Protein AF-A0A3D4RTV9-F1 (afdb_monomer_lite)

Sequence (72 aa):
IMGAAVTHLALTTQPNRLIAASDLHTYSSLSTAKGQPIFIEDGMMGMASHLPGLGLEVDLESLGEPVQVIAA

Structure (mmCIF, N/CA/C/O backbone):
data_AF-A0A3D4RTV9-F1
#
_entry.id   AF-A0A3D4RTV9-F1
#
loop_
_atom_site.group_PDB
_atom_site.id
_atom_site.type_symbol
_atom_site.label_atom_id
_atom_site.label_alt_id
_atom_site.label_comp_id
_atom_site.label_asym_id
_atom_site.label_entity_id
_atom_site.label_seq_id
_atom_site.pdbx_PDB_ins_code
_atom_site.Cartn_x
_atom_site.Cartn_y
_atom_site.Cartn_z
_atom_site.occupancy
_atom_site.B_iso_or_equiv
_atom_site.auth_seq_id
_atom_site.auth_comp_id
_atom_site.auth_asym_id
_atom_site.auth_atom_id
_atom_site.pdbx_PDB_model_num
ATOM 1 N N . ILE A 1 1 ? -4.540 0.467 3.124 1.00 84.56 1 ILE A N 1
ATOM 2 C CA . ILE A 1 1 ? -4.474 -1.012 3.306 1.00 84.56 1 ILE A CA 1
ATOM 3 C C . ILE A 1 1 ? -4.360 -1.762 1.973 1.00 84.56 1 ILE A C 1
ATOM 5 O O . ILE A 1 1 ? -3.347 -2.418 1.769 1.00 84.56 1 ILE A O 1
ATOM 9 N N . MET A 1 2 ? -5.325 -1.637 1.047 1.00 90.38 2 MET A N 1
ATOM 10 C CA . MET A 1 2 ? -5.297 -2.344 -0.254 1.00 90.38 2 MET A CA 1
ATOM 11 C C . MET A 1 2 ? -3.997 -2.155 -1.046 1.00 90.38 2 MET A C 1
ATOM 13 O O . MET A 1 2 ? -3.456 -3.132 -1.553 1.00 90.38 2 MET A O 1
ATOM 17 N N . GLY A 1 3 ? -3.474 -0.925 -1.102 1.00 92.88 3 GLY A N 1
ATOM 18 C CA . GLY A 1 3 ? -2.223 -0.634 -1.80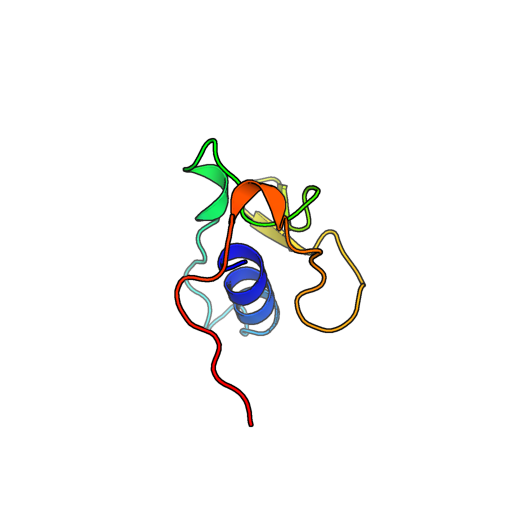6 1.00 92.88 3 GLY A CA 1
ATOM 19 C C . GLY A 1 3 ? -1.073 -1.543 -1.366 1.00 92.88 3 GLY A C 1
ATOM 20 O O . GLY A 1 3 ? -0.438 -2.152 -2.211 1.00 92.88 3 GLY A O 1
ATOM 21 N N . ALA A 1 4 ? -0.866 -1.725 -0.058 1.00 93.94 4 ALA A N 1
ATOM 22 C CA . ALA A 1 4 ? 0.266 -2.500 0.452 1.00 93.94 4 ALA A CA 1
ATOM 23 C C . ALA A 1 4 ? 0.144 -3.985 0.089 1.00 93.94 4 ALA A C 1
ATOM 25 O O . ALA A 1 4 ? 1.123 -4.614 -0.302 1.00 93.94 4 ALA A O 1
ATOM 26 N N . ALA A 1 5 ? -1.070 -4.541 0.158 1.00 94.44 5 ALA A N 1
ATOM 27 C CA . ALA A 1 5 ? -1.323 -5.920 -0.253 1.00 94.44 5 ALA A CA 1
ATOM 28 C C . ALA A 1 5 ? -1.044 -6.129 -1.752 1.00 94.44 5 ALA A C 1
ATOM 30 O O . AL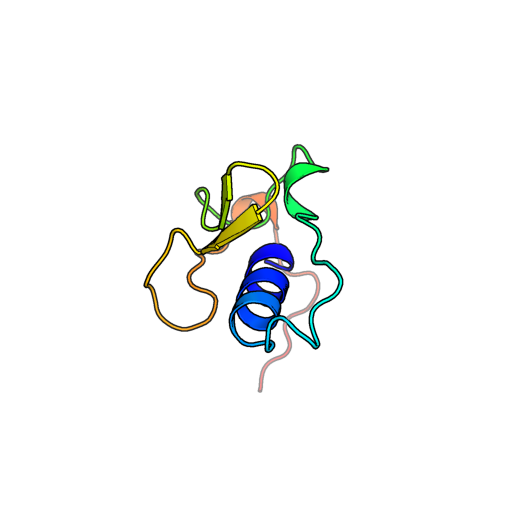A A 1 5 ? -0.380 -7.097 -2.122 1.00 94.44 5 ALA A O 1
ATOM 31 N N . VAL A 1 6 ? -1.493 -5.198 -2.604 1.00 95.50 6 VAL A N 1
ATOM 32 C CA . VAL A 1 6 ? -1.217 -5.227 -4.049 1.00 95.50 6 VAL A CA 1
ATOM 33 C C . VAL A 1 6 ? 0.280 -5.095 -4.320 1.00 95.50 6 VAL A C 1
ATOM 35 O O . VAL A 1 6 ? 0.816 -5.878 -5.099 1.00 95.50 6 VAL A O 1
ATOM 38 N N . THR A 1 7 ? 0.973 -4.173 -3.648 1.00 95.31 7 THR A N 1
ATOM 39 C CA . THR A 1 7 ? 2.420 -3.985 -3.800 1.00 95.31 7 THR A CA 1
ATOM 40 C C . THR A 1 7 ? 3.193 -5.238 -3.387 1.00 95.31 7 THR A C 1
ATOM 42 O O . THR A 1 7 ? 4.039 -5.698 -4.147 1.00 95.31 7 THR A O 1
ATOM 45 N N . HIS A 1 8 ? 2.882 -5.859 -2.244 1.00 95.81 8 HIS A N 1
ATOM 46 C CA . HIS A 1 8 ? 3.525 -7.115 -1.837 1.00 95.81 8 HIS A CA 1
ATOM 47 C C . HIS A 1 8 ? 3.288 -8.252 -2.841 1.00 95.81 8 HIS A C 1
ATOM 49 O O . HIS A 1 8 ? 4.220 -8.992 -3.168 1.00 95.81 8 HIS A O 1
ATOM 55 N N . LEU A 1 9 ? 2.064 -8.386 -3.361 1.00 96.62 9 LEU A N 1
ATOM 56 C CA . LEU A 1 9 ? 1.754 -9.386 -4.382 1.00 96.62 9 LEU A CA 1
ATOM 57 C C . LEU A 1 9 ? 2.514 -9.109 -5.688 1.00 96.62 9 LEU A C 1
ATOM 59 O O . LEU A 1 9 ? 3.087 -10.025 -6.274 1.00 96.62 9 LEU A O 1
ATOM 63 N N . ALA A 1 10 ? 2.575 -7.850 -6.119 1.00 96.56 10 ALA A N 1
ATOM 64 C CA . ALA A 1 10 ? 3.315 -7.441 -7.308 1.00 96.56 10 ALA A CA 1
ATOM 65 C C . ALA A 1 10 ? 4.817 -7.738 -7.165 1.00 96.56 10 ALA A C 1
ATOM 67 O O . ALA A 1 10 ? 5.393 -8.389 -8.032 1.00 96.56 10 ALA A O 1
ATOM 68 N N . LEU A 1 11 ? 5.433 -7.367 -6.037 1.00 94.62 11 LEU A N 1
ATOM 69 C CA . LEU A 1 11 ? 6.857 -7.604 -5.759 1.00 94.62 11 LEU A CA 1
ATOM 70 C C . LEU A 1 11 ? 7.231 -9.092 -5.680 1.00 94.62 11 LEU A C 1
ATOM 72 O O . LEU A 1 11 ? 8.389 -9.449 -5.886 1.00 94.62 11 LEU A O 1
ATOM 76 N N . THR A 1 12 ? 6.267 -9.964 -5.381 1.00 95.94 12 THR A N 1
ATOM 77 C CA . THR A 1 12 ? 6.467 -11.423 -5.328 1.00 95.94 12 THR A CA 1
ATOM 78 C C . THR A 1 12 ? 6.014 -12.142 -6.602 1.00 95.94 12 THR A C 1
ATOM 80 O O . THR A 1 12 ? 6.182 -13.358 -6.723 1.00 95.94 12 THR A O 1
ATOM 83 N N . THR A 1 13 ? 5.492 -11.409 -7.588 1.00 97.50 13 THR A N 1
ATOM 84 C CA . THR A 1 13 ? 5.129 -11.946 -8.902 1.00 97.50 13 THR A CA 1
ATOM 85 C C . THR A 1 13 ? 6.321 -11.837 -9.849 1.00 97.50 13 THR A C 1
ATOM 87 O O . THR A 1 13 ? 6.950 -10.790 -9.968 1.00 97.50 13 THR A O 1
ATOM 90 N N . GLN A 1 14 ? 6.645 -12.926 -10.551 1.00 96.81 14 GLN A N 1
ATOM 91 C CA . GLN A 1 14 ? 7.738 -12.915 -11.528 1.00 96.81 14 GLN A CA 1
ATOM 92 C C . GLN A 1 14 ? 7.488 -11.850 -12.616 1.00 96.81 14 GLN A C 1
ATOM 94 O O . GLN A 1 14 ? 6.358 -11.759 -13.100 1.00 96.81 14 GLN A O 1
ATOM 99 N N . PRO A 1 15 ? 8.513 -11.101 -13.072 1.00 93.88 15 PRO A N 1
ATOM 100 C CA . PRO A 1 15 ? 8.321 -10.005 -14.029 1.00 93.88 15 PRO A CA 1
ATOM 101 C C . PRO A 1 15 ? 7.633 -10.410 -15.340 1.00 93.88 15 PRO A C 1
ATOM 103 O O . PRO A 1 15 ? 6.842 -9.656 -15.887 1.00 93.88 15 PRO A O 1
ATOM 106 N N . ASN A 1 16 ? 7.855 -11.634 -15.825 1.00 96.81 16 ASN A N 1
ATOM 107 C CA . ASN A 1 16 ? 7.195 -12.164 -17.027 1.00 96.81 16 ASN A CA 1
ATOM 108 C C . ASN A 1 16 ? 5.727 -12.587 -16.810 1.00 96.81 16 ASN A C 1
ATOM 110 O O . ASN A 1 16 ? 5.092 -13.091 -17.735 1.00 96.81 16 ASN A O 1
ATOM 114 N N . ARG A 1 17 ? 5.205 -12.442 -15.589 1.00 97.44 17 ARG A N 1
ATOM 115 C CA . ARG A 1 17 ? 3.824 -12.759 -15.190 1.00 97.44 17 ARG A CA 1
ATOM 116 C C . ARG A 1 17 ? 3.100 -11.558 -14.576 1.00 97.44 17 ARG A C 1
ATOM 118 O O . ARG A 1 17 ? 1.909 -11.661 -14.302 1.00 97.44 17 ARG A O 1
ATOM 125 N N . LEU A 1 18 ? 3.794 -10.438 -14.375 1.00 96.75 18 LEU A N 1
ATOM 126 C CA . LEU A 1 18 ? 3.228 -9.188 -13.886 1.00 96.75 18 LEU A CA 1
ATOM 127 C C . LEU A 1 18 ? 3.137 -8.194 -15.045 1.00 96.75 18 LEU A C 1
ATOM 129 O O . LEU A 1 18 ? 4.138 -7.614 -15.449 1.00 96.75 18 LEU A O 1
ATOM 133 N N . ILE A 1 19 ? 1.931 -8.000 -15.578 1.00 96.38 19 ILE A N 1
ATOM 134 C CA . ILE A 1 19 ? 1.697 -7.029 -16.658 1.00 96.38 19 ILE A CA 1
ATOM 135 C C . ILE A 1 19 ? 1.713 -5.601 -16.102 1.00 96.38 19 ILE A C 1
ATOM 137 O O . ILE A 1 19 ? 2.346 -4.720 -16.672 1.00 96.38 19 ILE A O 1
ATOM 141 N N . ALA A 1 20 ? 0.998 -5.377 -14.999 1.00 95.44 20 ALA A N 1
ATOM 142 C CA . ALA A 1 20 ? 0.912 -4.091 -14.324 1.00 95.44 20 ALA A CA 1
ATOM 143 C C . ALA A 1 20 ? 0.398 -4.271 -12.888 1.00 95.44 20 ALA A C 1
ATOM 145 O O . ALA A 1 20 ? -0.287 -5.248 -12.576 1.00 95.44 20 ALA A O 1
ATOM 146 N N . ALA A 1 21 ? 0.684 -3.285 -12.045 1.00 95.75 21 ALA A N 1
ATOM 147 C CA . ALA A 1 21 ? 0.028 -3.049 -10.764 1.00 95.75 21 ALA A CA 1
ATOM 148 C C . ALA A 1 21 ? -0.356 -1.564 -10.692 1.00 95.75 21 ALA A C 1
ATOM 150 O O . ALA A 1 21 ? 0.2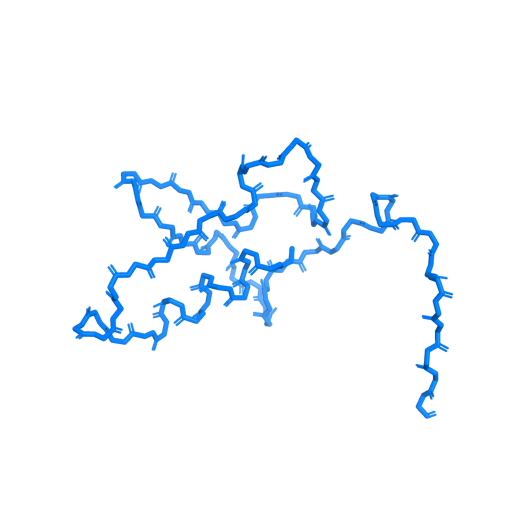67 -0.740 -11.358 1.00 95.75 21 ALA A O 1
ATOM 151 N N . SER A 1 22 ? -1.380 -1.221 -9.910 1.00 94.94 22 SER A N 1
ATOM 152 C CA . SER A 1 22 ? -1.854 0.162 -9.781 1.00 94.94 22 SER A CA 1
ATOM 153 C C . SER A 1 22 ? -1.847 0.619 -8.326 1.00 94.94 22 SER A C 1
ATOM 155 O O . SER A 1 22 ? -2.223 -0.113 -7.408 1.00 94.94 22 SER A O 1
ATOM 157 N N . ASP A 1 23 ? -1.404 1.852 -8.132 1.00 92.31 23 ASP A N 1
ATOM 158 C CA . ASP A 1 23 ? -1.241 2.555 -6.872 1.00 92.31 23 ASP A CA 1
ATOM 159 C C . ASP A 1 23 ? -2.565 3.168 -6.402 1.00 92.31 23 ASP A C 1
ATOM 161 O O . ASP A 1 23 ? -2.665 4.359 -6.152 1.00 92.31 23 ASP A O 1
ATOM 165 N N . LEU A 1 24 ? -3.596 2.342 -6.205 1.00 88.94 24 LEU A N 1
ATOM 166 C CA . LEU A 1 24 ? -4.964 2.793 -5.881 1.00 88.94 24 LEU A CA 1
ATOM 167 C C . LEU A 1 24 ? -5.069 3.792 -4.709 1.00 88.94 24 LEU A C 1
ATOM 169 O O . LEU A 1 24 ? -6.048 4.522 -4.596 1.00 88.94 24 LEU A O 1
ATOM 173 N N . HIS A 1 25 ? -4.074 3.811 -3.823 1.00 87.19 25 HIS A N 1
ATOM 174 C CA . HIS A 1 25 ? -4.007 4.700 -2.670 1.00 87.19 25 HIS A CA 1
ATOM 175 C C . HIS A 1 25 ? -3.725 6.173 -3.024 1.00 87.19 25 HIS A C 1
ATOM 177 O O . HIS A 1 25 ? -4.021 7.028 -2.198 1.00 87.19 25 HIS A O 1
ATOM 183 N N . THR A 1 26 ? -3.207 6.488 -4.216 1.00 90.62 26 THR A N 1
ATOM 184 C CA . THR A 1 26 ? -2.897 7.873 -4.632 1.00 90.62 26 THR A CA 1
ATOM 185 C C . THR A 1 26 ? -4.071 8.609 -5.268 1.00 90.62 26 THR A C 1
ATOM 187 O O . THR A 1 26 ? -4.059 9.833 -5.362 1.00 90.62 26 THR A O 1
ATOM 190 N N . TYR A 1 27 ? -5.124 7.888 -5.655 1.00 91.81 27 TYR A N 1
ATOM 191 C CA . TYR A 1 27 ? -6.326 8.459 -6.273 1.00 91.81 27 TYR A CA 1
ATOM 192 C C . TYR A 1 27 ? -7.308 9.056 -5.250 1.00 91.81 27 TYR A C 1
ATOM 194 O O . TYR A 1 27 ? -8.353 9.584 -5.628 1.00 91.81 27 TYR A O 1
ATOM 202 N N . SER A 1 28 ? -6.998 8.961 -3.956 1.00 90.06 28 SER A N 1
ATOM 203 C CA . SER A 1 28 ? -7.822 9.437 -2.847 1.00 90.06 28 SER A CA 1
ATOM 204 C C . SER A 1 28 ? -7.043 10.451 -2.015 1.00 90.06 28 SER A C 1
ATOM 206 O O . SER A 1 28 ? -5.869 10.247 -1.720 1.00 90.06 28 SER A O 1
ATOM 208 N N . SER A 1 29 ? -7.711 11.520 -1.578 1.00 90.44 29 SER A N 1
ATOM 209 C CA . SER A 1 29 ? -7.171 12.434 -0.561 1.00 90.44 29 SER A CA 1
ATOM 210 C C . SER A 1 29 ? -7.285 11.879 0.864 1.00 90.44 29 SER A C 1
ATOM 212 O O . SER A 1 29 ? -6.690 12.430 1.786 1.00 90.44 29 SER A O 1
ATOM 214 N N . LEU A 1 30 ? -8.049 10.799 1.050 1.00 90.88 30 LEU A N 1
ATOM 215 C CA . LEU A 1 30 ? -8.229 10.101 2.322 1.00 90.88 30 LEU A CA 1
ATOM 216 C C . LEU A 1 30 ? -7.308 8.882 2.409 1.00 90.88 30 LEU A C 1
ATOM 218 O O . LEU A 1 30 ? -7.144 8.160 1.420 1.00 90.88 30 LEU A O 1
ATOM 222 N N . SER A 1 31 ? -6.789 8.610 3.609 1.00 90.62 31 SER A N 1
ATOM 223 C CA . SER A 1 31 ? -5.972 7.431 3.907 1.00 90.62 31 SER A CA 1
ATOM 224 C C . SER A 1 31 ? -6.628 6.535 4.958 1.00 90.62 31 SER A C 1
ATOM 226 O O . SER A 1 31 ? -7.404 6.978 5.793 1.00 90.62 31 SER A O 1
ATOM 228 N N . THR A 1 32 ? -6.290 5.247 4.911 1.00 91.94 32 THR A N 1
ATOM 229 C CA . THR A 1 32 ? -6.679 4.226 5.910 1.00 91.94 32 THR A CA 1
ATOM 230 C C . THR A 1 32 ? -5.485 3.721 6.721 1.00 91.94 32 THR A C 1
ATOM 232 O O . THR A 1 32 ? -5.612 2.820 7.548 1.00 91.94 32 THR A O 1
ATOM 235 N N . ALA A 1 33 ? -4.295 4.242 6.435 1.00 91.62 33 ALA A N 1
ATOM 236 C CA . ALA A 1 33 ? -3.045 3.862 7.070 1.00 91.62 33 ALA A CA 1
ATOM 237 C C . ALA A 1 33 ? -2.224 5.115 7.375 1.00 91.62 33 ALA A C 1
ATOM 239 O O . ALA A 1 33 ? -2.284 6.101 6.635 1.00 91.62 33 ALA A O 1
ATOM 240 N N . LYS A 1 34 ? -1.440 5.060 8.448 1.00 90.00 34 LYS A N 1
ATOM 241 C CA . LYS A 1 34 ? -0.525 6.136 8.813 1.00 90.00 34 LYS A CA 1
ATOM 242 C C . LYS A 1 34 ? 0.746 6.076 7.972 1.00 90.00 34 LYS A C 1
ATOM 244 O O . LYS A 1 34 ? 1.219 5.001 7.597 1.00 90.00 34 LYS A O 1
ATOM 249 N N . GLY A 1 35 ? 1.322 7.250 7.732 1.00 83.44 35 GLY A N 1
ATOM 250 C CA . GLY A 1 35 ? 2.552 7.401 6.959 1.00 83.44 35 GLY A CA 1
ATOM 251 C C . GLY A 1 35 ? 2.377 7.107 5.467 1.00 83.44 35 GLY A C 1
ATOM 252 O O . GLY A 1 35 ? 1.271 7.125 4.933 1.00 83.44 35 GLY A O 1
ATOM 253 N N . GLN A 1 36 ? 3.502 6.859 4.796 1.00 83.31 36 GLN A N 1
ATOM 254 C CA . GLN A 1 36 ? 3.580 6.529 3.370 1.00 83.31 36 GLN A CA 1
ATOM 255 C C . GLN A 1 36 ? 4.306 5.183 3.216 1.00 83.31 36 GLN A C 1
ATOM 257 O O . GLN A 1 36 ? 5.508 5.152 2.960 1.00 83.31 36 GLN A O 1
ATOM 262 N N . PRO A 1 37 ? 3.620 4.049 3.460 1.00 84.94 37 PRO A N 1
ATOM 263 C CA . PRO A 1 37 ? 4.258 2.729 3.472 1.00 84.94 37 PRO A CA 1
ATOM 264 C C . PRO A 1 37 ? 4.640 2.227 2.073 1.00 84.94 37 PRO A C 1
ATOM 266 O O . PRO A 1 37 ? 5.355 1.232 1.958 1.00 84.94 37 PRO A O 1
ATOM 269 N N . ILE A 1 38 ? 4.164 2.895 1.022 1.00 92.69 38 ILE A N 1
ATOM 270 C CA . ILE A 1 38 ? 4.423 2.585 -0.383 1.00 92.69 38 ILE A CA 1
ATOM 271 C C . ILE A 1 38 ? 5.069 3.825 -0.995 1.00 92.69 38 ILE A C 1
ATOM 273 O O . ILE A 1 38 ? 4.568 4.931 -0.800 1.00 92.69 38 ILE A O 1
ATOM 277 N N . PHE A 1 39 ? 6.167 3.644 -1.721 1.00 92.94 39 PHE A N 1
ATOM 278 C CA . PHE A 1 39 ? 6.761 4.704 -2.530 1.00 92.94 39 PHE A CA 1
ATOM 279 C C . PHE A 1 39 ? 6.420 4.487 -4.002 1.00 92.94 39 PHE A C 1
ATOM 281 O O . PHE A 1 39 ? 6.199 3.351 -4.433 1.00 92.94 39 PHE A O 1
ATOM 288 N N . ILE A 1 40 ? 6.390 5.582 -4.759 1.00 93.75 40 ILE A N 1
ATOM 289 C CA . ILE A 1 40 ? 6.218 5.579 -6.210 1.00 93.75 40 ILE A CA 1
ATOM 290 C C . ILE A 1 40 ? 7.364 6.381 -6.812 1.00 93.75 40 ILE A C 1
ATOM 292 O O . ILE A 1 40 ? 7.560 7.541 -6.454 1.00 93.75 40 ILE A O 1
ATOM 296 N N . GLU A 1 41 ? 8.112 5.758 -7.713 1.00 94.81 41 GLU A N 1
ATOM 297 C CA . GLU A 1 41 ? 9.268 6.349 -8.384 1.00 94.81 41 GLU A CA 1
ATOM 298 C C . GLU A 1 41 ? 9.301 5.848 -9.829 1.00 94.81 41 GLU A C 1
ATOM 300 O O . GLU A 1 41 ? 9.160 4.651 -10.075 1.00 94.81 41 GLU A O 1
ATOM 305 N N . ASP A 1 42 ? 9.404 6.767 -10.792 1.00 94.38 42 ASP A N 1
ATOM 306 C CA . ASP A 1 42 ? 9.453 6.466 -12.231 1.00 94.38 42 ASP A CA 1
ATOM 307 C C . ASP A 1 42 ? 8.351 5.509 -12.733 1.00 94.38 42 ASP A C 1
ATOM 309 O O . ASP A 1 42 ? 8.566 4.655 -13.593 1.00 94.38 42 ASP A O 1
ATOM 313 N N . GLY A 1 43 ? 7.137 5.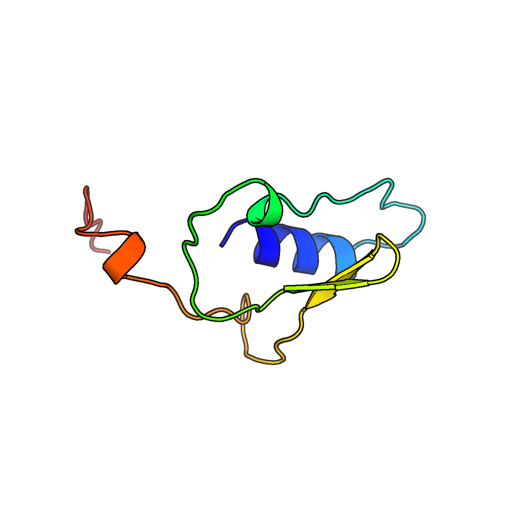647 -12.187 1.00 93.12 43 GLY A N 1
ATOM 314 C CA . GLY A 1 43 ? 5.982 4.809 -12.541 1.00 93.12 43 GLY A CA 1
ATOM 315 C C . GLY A 1 43 ? 5.997 3.406 -11.922 1.00 93.12 43 GLY A C 1
ATOM 316 O O . GLY A 1 43 ? 5.104 2.606 -12.199 1.00 93.12 43 GLY A O 1
ATOM 317 N N . MET A 1 44 ? 6.973 3.113 -11.065 1.00 93.56 44 MET A N 1
ATOM 318 C CA . MET A 1 44 ? 7.090 1.868 -10.316 1.00 93.56 44 MET A CA 1
ATOM 319 C C . MET A 1 44 ? 6.692 2.091 -8.861 1.00 93.56 44 MET A C 1
ATOM 321 O O . MET A 1 44 ? 6.888 3.172 -8.314 1.00 93.56 44 MET A O 1
ATOM 325 N N . MET A 1 45 ? 6.153 1.055 -8.219 1.00 94.06 45 MET A N 1
ATOM 326 C CA . MET A 1 45 ? 5.799 1.096 -6.800 1.00 94.06 45 MET A CA 1
ATOM 327 C C . MET A 1 45 ? 6.569 0.054 -5.999 1.00 94.06 45 MET A C 1
ATOM 329 O O . MET A 1 45 ? 6.804 -1.060 -6.473 1.00 94.06 45 MET A O 1
ATOM 333 N N . GLY A 1 46 ? 6.899 0.393 -4.757 1.00 93.88 46 GLY A N 1
ATOM 334 C CA . GLY A 1 46 ? 7.562 -0.512 -3.827 1.00 93.88 46 GLY A CA 1
ATOM 335 C C . GLY A 1 46 ? 7.171 -0.240 -2.381 1.00 93.88 46 GLY A C 1
ATOM 336 O O . GLY A 1 46 ? 6.565 0.781 -2.063 1.00 93.88 46 GLY A O 1
ATOM 337 N N . MET A 1 47 ? 7.499 -1.177 -1.493 1.00 94.12 47 MET A N 1
ATOM 338 C CA . MET A 1 47 ? 7.283 -0.995 -0.058 1.00 94.12 47 MET A CA 1
ATOM 339 C C . MET A 1 47 ? 8.417 -0.153 0.526 1.00 94.12 47 MET A C 1
ATOM 341 O O . MET A 1 47 ? 9.584 -0.517 0.406 1.00 94.12 47 MET A O 1
ATOM 345 N N . ALA A 1 48 ? 8.069 0.950 1.187 1.00 90.25 48 ALA A N 1
ATOM 346 C CA . ALA A 1 48 ? 9.009 1.784 1.939 1.00 90.25 48 ALA A CA 1
ATOM 347 C C . ALA A 1 48 ? 9.297 1.220 3.345 1.00 90.25 48 ALA A C 1
ATOM 349 O O . ALA A 1 48 ? 10.244 1.633 4.010 1.00 90.25 48 ALA A O 1
ATOM 350 N N . SER A 1 49 ? 8.464 0.286 3.812 1.00 87.38 49 SER A N 1
ATOM 351 C CA . SER A 1 49 ? 8.546 -0.330 5.135 1.00 87.38 49 SER A CA 1
ATOM 352 C C . SER A 1 49 ? 9.157 -1.732 5.076 1.00 87.38 49 SER A C 1
ATOM 354 O O . SER A 1 49 ? 8.866 -2.510 4.168 1.00 87.38 49 SER A O 1
ATOM 356 N N . HIS A 1 50 ? 9.957 -2.073 6.090 1.00 86.62 50 HIS A N 1
ATOM 357 C CA . HIS A 1 50 ? 10.480 -3.427 6.333 1.00 86.62 50 HIS A CA 1
ATOM 358 C C . HIS A 1 50 ? 9.805 -4.116 7.529 1.00 86.62 50 HIS A C 1
ATOM 360 O O . HIS A 1 50 ? 10.296 -5.129 8.029 1.00 86.62 50 HIS A O 1
ATOM 366 N N . LEU A 1 51 ? 8.703 -3.550 8.029 1.00 90.44 51 LEU A N 1
ATOM 367 C CA . LEU A 1 51 ? 7.961 -4.137 9.138 1.00 90.44 51 LEU A CA 1
ATOM 368 C C . LEU A 1 51 ? 7.276 -5.449 8.707 1.00 90.44 51 LEU A C 1
ATOM 370 O O . LEU A 1 51 ? 6.900 -5.591 7.541 1.00 90.44 51 LEU A O 1
ATOM 374 N N . PRO A 1 52 ? 7.074 -6.405 9.632 1.00 92.38 52 PRO A N 1
ATOM 375 C CA . PRO A 1 52 ? 6.383 -7.657 9.334 1.00 92.38 52 PRO A CA 1
ATOM 376 C C . PRO A 1 52 ? 4.956 -7.470 8.792 1.00 92.38 52 PRO A C 1
ATOM 378 O O . PRO A 1 52 ? 4.281 -6.474 9.060 1.00 92.38 52 PRO A O 1
ATOM 381 N N . GLY A 1 53 ? 4.460 -8.485 8.081 1.00 92.75 53 GLY A N 1
ATOM 382 C CA . GLY A 1 53 ? 3.111 -8.482 7.512 1.00 92.75 53 GLY A CA 1
ATOM 383 C C . GLY A 1 53 ? 2.993 -7.526 6.325 1.00 92.75 53 GLY A C 1
ATOM 384 O O . GLY A 1 53 ? 3.851 -7.524 5.452 1.00 92.75 53 GLY A O 1
ATOM 385 N N . LEU A 1 54 ? 1.926 -6.720 6.294 1.00 93.31 54 LEU A N 1
ATOM 386 C CA . LEU A 1 54 ? 1.718 -5.690 5.261 1.00 93.31 54 LEU A CA 1
ATOM 387 C C . LEU A 1 54 ? 2.541 -4.412 5.498 1.00 93.31 54 LEU A C 1
ATOM 389 O O . LEU A 1 54 ? 2.411 -3.451 4.743 1.00 93.31 54 LEU A O 1
ATOM 393 N N . GLY A 1 55 ? 3.320 -4.366 6.582 1.00 92.19 55 GLY A N 1
ATOM 394 C CA . GLY A 1 55 ? 4.237 -3.271 6.874 1.00 92.19 55 GLY A CA 1
ATOM 395 C C . GLY A 1 55 ? 3.587 -1.902 7.107 1.00 92.19 55 GLY A C 1
ATOM 396 O O . GLY A 1 55 ? 4.270 -0.890 6.960 1.00 92.19 55 GLY A O 1
ATOM 397 N N . LEU A 1 56 ? 2.295 -1.857 7.453 1.00 92.12 56 LEU A N 1
ATOM 398 C CA . LEU A 1 56 ? 1.525 -0.628 7.669 1.00 92.12 56 LEU A CA 1
ATOM 399 C C . LEU A 1 56 ? 1.019 -0.510 9.107 1.00 92.12 56 LEU A C 1
ATOM 401 O O . LEU A 1 56 ? 0.725 -1.512 9.757 1.00 92.12 56 LEU A O 1
ATOM 405 N N . GLU A 1 57 ? 0.843 0.728 9.556 1.00 92.31 57 GLU A N 1
ATOM 406 C CA . GLU A 1 57 ? 0.067 1.057 10.749 1.00 92.31 57 GLU A CA 1
ATOM 407 C C . GLU A 1 57 ? -1.304 1.582 10.313 1.00 92.31 57 GLU A C 1
ATOM 409 O O . GLU A 1 57 ? -1.404 2.401 9.399 1.00 92.31 57 GLU A O 1
ATOM 414 N N . VAL A 1 58 ? -2.371 1.090 10.935 1.00 92.56 58 VAL A N 1
ATOM 415 C CA . VAL A 1 58 ? -3.742 1.482 10.594 1.00 92.56 58 VAL A CA 1
ATOM 416 C C . VAL A 1 58 ? -4.058 2.861 11.175 1.00 92.56 58 VAL A C 1
ATOM 418 O O . VAL A 1 58 ? -3.727 3.154 12.325 1.00 92.56 58 VAL A O 1
ATOM 421 N N . ASP A 1 59 ? -4.731 3.700 10.389 1.00 93.06 59 ASP A N 1
ATOM 422 C CA . ASP A 1 59 ? -5.273 4.968 10.871 1.00 93.06 59 ASP A CA 1
ATOM 423 C C . ASP A 1 59 ? -6.704 4.765 11.391 1.00 93.06 59 ASP A C 1
ATOM 425 O O . ASP A 1 59 ? -7.673 4.829 10.636 1.00 93.06 59 ASP A O 1
ATOM 429 N N . LEU A 1 60 ? -6.819 4.458 12.685 1.00 92.88 60 LEU A N 1
ATOM 430 C CA . LEU A 1 60 ? -8.106 4.198 13.337 1.00 92.88 60 LEU A CA 1
ATOM 431 C C . LEU A 1 60 ? -8.999 5.442 13.412 1.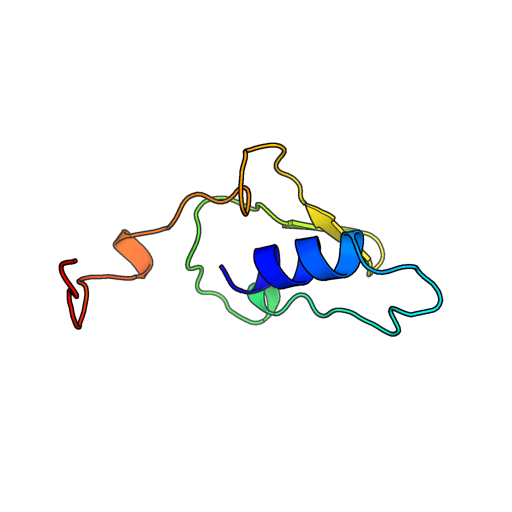00 92.88 60 LEU A C 1
ATOM 433 O O . LEU A 1 60 ? -10.216 5.302 13.394 1.00 92.88 60 LEU A O 1
ATOM 437 N N . GLU A 1 61 ? -8.416 6.641 13.460 1.00 93.62 61 GLU A N 1
ATOM 438 C CA . GLU A 1 61 ? -9.187 7.886 13.484 1.00 93.62 61 GLU A CA 1
ATOM 439 C C . GLU A 1 61 ? -9.907 8.085 12.147 1.00 93.62 61 GLU A C 1
ATOM 441 O O . GLU A 1 61 ? -11.116 8.309 12.122 1.00 93.62 61 GLU A O 1
ATOM 446 N N . SER A 1 62 ? -9.190 7.890 11.035 1.00 92.06 62 SER A N 1
ATOM 447 C CA . SER A 1 62 ? -9.776 7.954 9.690 1.00 92.06 62 SER A CA 1
ATOM 448 C C . SER A 1 62 ? -10.781 6.833 9.404 1.00 92.06 62 SER A C 1
ATOM 450 O O . SER A 1 62 ? -11.694 7.018 8.599 1.00 92.06 62 SER A O 1
ATOM 452 N N . LEU A 1 63 ? -10.624 5.660 10.028 1.00 92.31 63 LEU A N 1
ATOM 453 C CA . LEU A 1 63 ? -11.566 4.543 9.879 1.00 92.31 63 LEU A CA 1
ATOM 454 C C . LEU A 1 63 ? -12.843 4.710 10.712 1.00 92.31 63 LEU A C 1
ATOM 456 O O . LEU A 1 63 ? -13.882 4.173 10.326 1.00 92.31 63 LEU A O 1
ATOM 460 N N . GLY A 1 64 ? -12.771 5.443 11.824 1.00 94.06 64 GLY A N 1
ATOM 461 C CA . GLY A 1 64 ? -13.875 5.600 12.760 1.00 94.06 64 GLY A CA 1
ATOM 462 C C . GLY A 1 64 ? -14.227 4.310 13.507 1.00 94.06 64 GLY A C 1
ATOM 463 O O . GLY A 1 64 ? -13.456 3.349 13.563 1.00 94.06 64 GLY A O 1
ATOM 464 N N . GLU A 1 65 ? -15.417 4.303 14.106 1.00 95.75 65 GLU A N 1
ATOM 465 C CA . GLU A 1 65 ? -15.880 3.176 14.913 1.00 95.75 65 GLU A CA 1
ATOM 466 C C . GLU A 1 65 ? -16.205 1.943 14.051 1.00 95.75 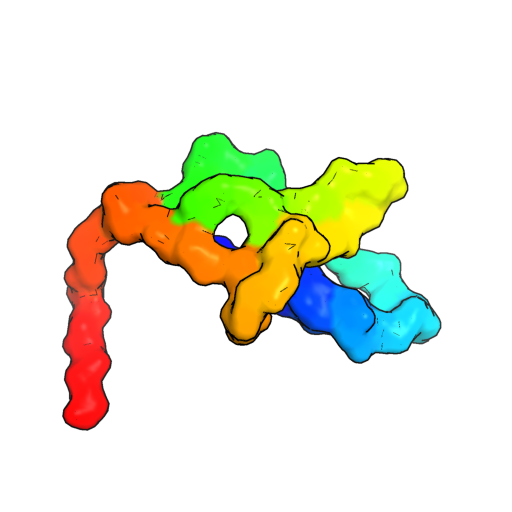65 GLU A C 1
ATOM 468 O O . GLU A 1 65 ? -16.834 2.067 12.992 1.00 95.75 65 GLU A O 1
ATOM 473 N N . PRO A 1 66 ? -15.843 0.728 14.502 1.00 94.31 66 PRO A N 1
ATOM 474 C CA . PRO A 1 66 ? -16.204 -0.498 13.806 1.00 94.31 66 PRO A CA 1
ATOM 475 C C . PRO A 1 66 ? -17.723 -0.642 13.660 1.00 94.31 66 PRO A C 1
ATOM 477 O O . PRO A 1 66 ? -18.462 -0.636 14.641 1.00 94.31 66 PRO A O 1
ATOM 480 N N . VAL A 1 67 ? -18.191 -0.866 12.430 1.00 95.62 67 VAL A N 1
ATOM 481 C CA . VAL A 1 67 ? -19.620 -1.110 12.155 1.00 95.62 67 VAL A CA 1
ATOM 482 C C . VAL A 1 67 ? -20.066 -2.484 12.671 1.00 95.62 67 VAL A C 1
ATOM 484 O O . VAL A 1 67 ? -21.224 -2.677 13.033 1.00 95.62 67 VAL A O 1
ATOM 487 N N . GLN A 1 68 ? -19.146 -3.452 12.717 1.00 94.69 68 GLN A N 1
ATOM 488 C CA . GLN A 1 68 ? -19.397 -4.795 13.226 1.00 94.69 68 GLN A CA 1
ATOM 489 C C . GLN A 1 68 ? -18.119 -5.380 13.831 1.00 94.69 68 GLN A C 1
ATOM 491 O O . GLN A 1 68 ? -17.054 -5.334 13.217 1.00 94.69 68 GLN A O 1
ATOM 496 N N . VAL A 1 69 ? -18.242 -5.974 15.019 1.00 93.38 69 VAL A N 1
ATOM 497 C CA . VAL A 1 69 ? -17.165 -6.716 15.683 1.00 93.38 69 VAL A CA 1
ATOM 498 C C . VAL A 1 69 ? -17.513 -8.197 15.638 1.00 93.38 69 VAL A C 1
ATOM 500 O O . VAL A 1 69 ? -18.545 -8.609 16.165 1.00 93.38 69 VAL A O 1
ATOM 503 N N . ILE A 1 70 ? -16.661 -8.994 14.996 1.00 90.88 70 ILE A N 1
ATOM 504 C CA . ILE A 1 70 ? -16.780 -10.453 14.998 1.00 90.88 70 ILE A CA 1
ATOM 505 C C . ILE A 1 70 ? -15.767 -10.990 16.007 1.00 90.88 70 ILE A C 1
ATOM 507 O O . ILE A 1 70 ? -14.562 -10.911 15.780 1.00 90.88 70 ILE A O 1
ATOM 511 N N . ALA A 1 71 ? -16.264 -11.480 17.142 1.00 83.06 71 ALA A N 1
ATOM 512 C CA . ALA A 1 71 ? -15.453 -12.186 18.129 1.00 83.06 71 ALA A CA 1
ATOM 513 C C . ALA A 1 71 ? -15.294 -13.657 17.710 1.00 83.06 71 ALA A C 1
ATOM 515 O O . ALA A 1 71 ? -16.239 -14.249 17.184 1.00 83.06 71 ALA A O 1
ATOM 516 N N . ALA A 1 72 ? -14.090 -14.197 17.909 1.00 62.22 72 ALA A N 1
ATOM 517 C CA . ALA A 1 72 ? -13.745 -15.592 17.636 1.00 62.22 72 ALA A CA 1
ATOM 518 C C . ALA A 1 72 ? -14.274 -16.541 18.719 1.00 62.22 72 ALA A C 1
ATOM 520 O O . ALA A 1 72 ? -14.313 -16.119 19.898 1.00 62.22 72 ALA A O 1
#

Foldseek 3Di:
DVQLVQQVVQVPDDPVGDPDTDNVQVVDPADQFPDPQWDADPNDIHGPAPDPDSRTHTDDVSVDDDPDDDDD

pLDDT: mean 92.14, std 4.88, range [62.22, 97.5]

Radius of gyration: 13.98 Å; chains: 1; bounding box: 30×28×35 Å

Secondary structure (DSSP, 8-state):
-HHHHHHHHHHHS-GGG------GGGG-S--SEES--EEEETTEEEE----STT--EE-HHHH-S-S-----